Protein AF-A0A2V7M5T8-F1 (afdb_monomer)

Secondary structure (DSSP, 8-state):
-HHHHHHTHHHHHHHHTSTTHHHHHHHHHHHHHHHHHHHHHHTT--S-HHHHHHHHHHHHHHHHHHHHHHHHTTS-S-HHHHHHHHHHHHHHHHHTT-

Structure (mmCIF, N/CA/C/O backbone):
data_AF-A0A2V7M5T8-F1
#
_entry.id   AF-A0A2V7M5T8-F1
#
loop_
_atom_site.group_PDB
_atom_site.id
_atom_site.type_symbol
_atom_site.label_atom_id
_atom_site.label_alt_id
_atom_site.label_comp_id
_atom_site.label_asym_id
_atom_site.label_entity_id
_atom_site.label_seq_id
_atom_site.pdbx_PDB_ins_code
_atom_site.Cartn_x
_atom_site.Cartn_y
_atom_site.Cartn_z
_atom_site.occupancy
_atom_site.B_iso_or_equiv
_atom_site.auth_seq_id
_atom_site.auth_comp_id
_atom_site.auth_asym_id
_atom_site.auth_atom_id
_atom_site.pdbx_PDB_model_num
ATOM 1 N N . MET A 1 1 ? -7.613 -2.999 -2.603 1.00 77.62 1 MET A N 1
ATOM 2 C CA . MET A 1 1 ? -6.804 -3.356 -1.411 1.00 77.62 1 MET A CA 1
ATOM 3 C C . MET A 1 1 ? -7.142 -2.508 -0.188 1.00 77.62 1 MET A C 1
ATOM 5 O O . MET A 1 1 ? -7.386 -3.098 0.854 1.00 77.62 1 MET A O 1
ATOM 9 N N . LEU A 1 2 ? -7.223 -1.172 -0.282 1.00 81.88 2 LEU A N 1
ATOM 10 C CA . LEU A 1 2 ? -7.588 -0.324 0.871 1.00 81.88 2 LEU A CA 1
ATOM 11 C C . LEU A 1 2 ? -8.994 -0.622 1.423 1.00 81.88 2 LEU A C 1
ATOM 13 O O . LEU A 1 2 ? -9.153 -0.734 2.632 1.00 81.88 2 LEU A O 1
ATOM 17 N N . GLU A 1 3 ? -9.990 -0.862 0.563 1.00 84.62 3 GLU A N 1
ATOM 18 C CA . GLU A 1 3 ? -11.321 -1.331 1.001 1.00 84.62 3 GLU A CA 1
ATOM 19 C C . GLU A 1 3 ? -11.267 -2.676 1.733 1.00 84.62 3 GLU A C 1
ATOM 21 O O . GLU A 1 3 ? -11.941 -2.870 2.740 1.00 84.62 3 GLU A O 1
ATOM 26 N N . HIS A 1 4 ? -10.431 -3.602 1.254 1.00 83.06 4 HIS A N 1
ATOM 27 C CA . HIS A 1 4 ? -10.260 -4.906 1.889 1.00 83.06 4 HIS A CA 1
ATOM 28 C 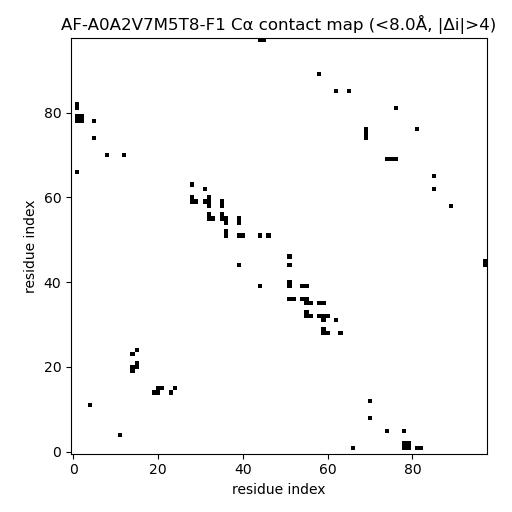C . HIS A 1 4 ? -9.648 -4.767 3.290 1.00 83.06 4 HIS A C 1
ATOM 30 O O . HIS A 1 4 ? -10.121 -5.409 4.228 1.00 83.06 4 HIS A O 1
ATOM 36 N N . ALA A 1 5 ? -8.651 -3.890 3.447 1.00 80.31 5 ALA A N 1
ATOM 37 C CA . ALA A 1 5 ? -8.074 -3.564 4.748 1.00 80.31 5 ALA A CA 1
ATOM 38 C C . ALA A 1 5 ? -9.087 -2.861 5.669 1.00 80.31 5 ALA A C 1
ATOM 40 O O . ALA A 1 5 ? -9.159 -3.192 6.848 1.00 80.31 5 ALA A O 1
ATOM 41 N N . TYR A 1 6 ? -9.921 -1.963 5.129 1.00 82.50 6 TYR A N 1
ATOM 42 C CA . TYR A 1 6 ? -10.986 -1.290 5.880 1.00 82.50 6 TYR A CA 1
ATOM 43 C C . TYR A 1 6 ? -12.000 -2.273 6.466 1.00 82.50 6 TYR A C 1
ATOM 45 O O . TYR A 1 6 ? -12.302 -2.233 7.658 1.00 82.50 6 TYR A O 1
ATOM 53 N N . ALA A 1 7 ? -12.487 -3.199 5.635 1.00 86.50 7 ALA A N 1
ATOM 54 C CA . ALA A 1 7 ? -13.454 -4.216 6.038 1.00 86.50 7 ALA A CA 1
ATOM 55 C C . ALA A 1 7 ? -12.922 -5.125 7.162 1.00 86.50 7 ALA A C 1
ATOM 57 O O . ALA A 1 7 ? -13.704 -5.698 7.917 1.00 86.50 7 ALA A O 1
ATOM 58 N N . HIS A 1 8 ? -11.596 -5.216 7.309 1.00 83.75 8 HIS A N 1
ATOM 59 C CA . HIS A 1 8 ? -10.911 -6.042 8.302 1.00 83.75 8 HIS A CA 1
ATOM 60 C C . HIS A 1 8 ? -10.033 -5.208 9.253 1.00 83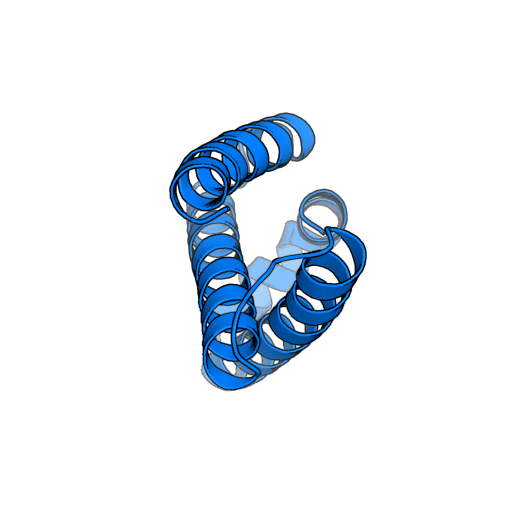.75 8 HIS A C 1
ATOM 62 O O . HIS A 1 8 ? -9.060 -5.720 9.807 1.00 83.75 8 HIS A O 1
ATOM 68 N N . LEU A 1 9 ? -10.380 -3.935 9.484 1.00 79.06 9 LEU A N 1
ATOM 69 C CA . LEU A 1 9 ? -9.568 -2.974 10.245 1.00 79.06 9 LEU A CA 1
ATOM 70 C C . LEU A 1 9 ? -9.136 -3.499 11.622 1.00 79.06 9 LEU A C 1
ATOM 72 O O . LEU A 1 9 ? -7.969 -3.388 11.992 1.00 79.06 9 LEU A O 1
ATOM 76 N N . ARG A 1 10 ? -10.058 -4.125 12.365 1.00 78.88 10 ARG A N 1
ATOM 77 C CA . ARG A 1 10 ? -9.756 -4.683 13.695 1.00 78.88 10 ARG A CA 1
ATOM 78 C C . ARG A 1 10 ? -8.725 -5.809 13.637 1.00 78.88 10 ARG A C 1
ATOM 80 O O . ARG A 1 10 ? -7.884 -5.908 14.522 1.00 78.88 10 ARG A O 1
ATOM 87 N N . LEU A 1 11 ? -8.786 -6.645 12.600 1.00 81.06 11 LEU A N 1
ATOM 88 C CA . LEU A 1 11 ? -7.824 -7.725 12.394 1.00 81.06 11 LEU A CA 1
ATOM 89 C C . LEU A 1 11 ? -6.440 -7.152 12.075 1.00 81.06 11 LEU A C 1
ATOM 91 O O . LEU A 1 11 ? -5.450 -7.591 12.648 1.00 81.06 11 LEU A O 1
ATOM 95 N N . TYR A 1 12 ? -6.377 -6.128 11.223 1.00 75.94 12 TYR A N 1
ATOM 96 C CA . TYR A 1 12 ? -5.132 -5.425 10.915 1.00 75.94 12 TYR A CA 1
ATOM 97 C C . TYR A 1 12 ? -4.498 -4.787 12.158 1.00 75.94 12 TYR A C 1
ATOM 99 O O . TYR A 1 12 ? -3.312 -4.989 12.407 1.00 75.94 12 TYR A O 1
ATOM 107 N N . GLN A 1 13 ? -5.286 -4.082 12.973 1.00 76.12 13 GLN A N 1
ATOM 108 C CA . GLN A 1 13 ? -4.810 -3.484 14.226 1.00 76.12 13 GLN A CA 1
ATOM 109 C C . GLN A 1 13 ? -4.287 -4.539 15.211 1.00 76.12 13 GLN A C 1
ATOM 111 O O . GLN A 1 13 ? -3.254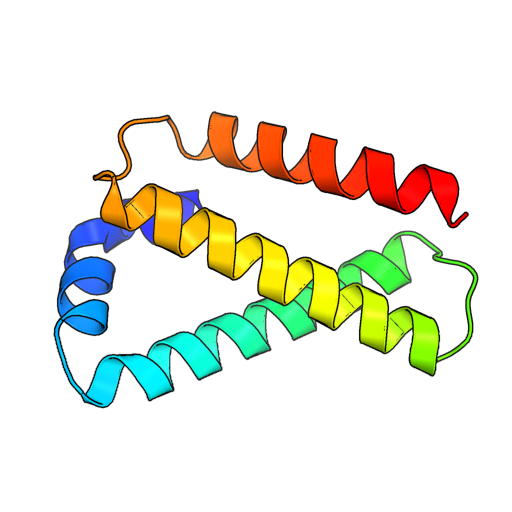 -4.331 15.843 1.00 76.12 13 GLN A O 1
ATOM 116 N N . ALA A 1 14 ? -4.953 -5.694 15.303 1.00 79.88 14 ALA A N 1
ATOM 117 C CA . ALA A 1 14 ? -4.509 -6.798 16.152 1.00 79.88 14 ALA A CA 1
ATOM 118 C C . ALA A 1 14 ? -3.181 -7.419 15.677 1.00 79.88 14 ALA A C 1
ATOM 120 O O . ALA A 1 14 ? -2.371 -7.840 16.498 1.00 79.88 14 ALA A O 1
ATOM 121 N N . ILE A 1 15 ? -2.946 -7.461 14.362 1.00 76.44 15 ILE A N 1
ATOM 122 C CA . ILE A 1 15 ? -1.714 -7.997 13.768 1.00 76.44 15 ILE A CA 1
ATOM 123 C C . ILE A 1 15 ? -0.531 -7.056 14.016 1.00 76.44 15 ILE A C 1
ATOM 125 O O . ILE A 1 15 ? 0.541 -7.528 14.378 1.00 76.44 15 ILE A O 1
ATOM 129 N N . ILE A 1 16 ? -0.716 -5.742 13.852 1.00 69.75 16 ILE A N 1
ATOM 130 C CA . ILE A 1 16 ? 0.355 -4.743 14.022 1.00 69.75 16 ILE A CA 1
ATOM 131 C C . ILE A 1 16 ? 0.838 -4.667 15.482 1.00 69.75 16 ILE A C 1
ATOM 133 O O . ILE A 1 16 ? 2.010 -4.398 15.723 1.00 69.75 16 ILE A O 1
ATOM 137 N N . GLY A 1 17 ? -0.034 -4.950 16.454 1.00 67.69 17 GLY A N 1
ATOM 138 C CA . GLY A 1 17 ? 0.295 -4.891 17.883 1.00 67.69 17 GLY A CA 1
ATOM 139 C C . GLY A 1 17 ? 1.108 -6.067 18.445 1.00 67.69 17 GLY A C 1
ATOM 140 O O . GLY A 1 17 ? 1.411 -6.053 19.634 1.00 67.69 17 GLY A O 1
ATOM 141 N N . HIS A 1 18 ? 1.445 -7.083 17.642 1.00 68.81 18 HIS A N 1
ATOM 142 C CA . HIS A 1 18 ? 2.160 -8.287 18.088 1.00 68.81 18 HIS A CA 1
ATOM 143 C C . HIS A 1 18 ? 3.490 -8.490 17.349 1.00 68.81 18 HIS A C 1
ATOM 145 O O . HIS A 1 18 ? 3.609 -8.164 16.171 1.00 68.81 18 HIS A O 1
ATOM 151 N N . ASP A 1 19 ? 4.458 -9.150 17.997 1.00 63.25 19 ASP A N 1
ATOM 152 C CA . ASP A 1 19 ? 5.768 -9.493 17.407 1.00 63.25 19 ASP A CA 1
ATOM 153 C C . ASP A 1 19 ? 5.661 -10.350 16.127 1.00 63.25 19 ASP A C 1
ATOM 155 O O . ASP A 1 19 ? 6.506 -10.275 15.235 1.00 63.25 19 ASP A O 1
ATOM 159 N N . S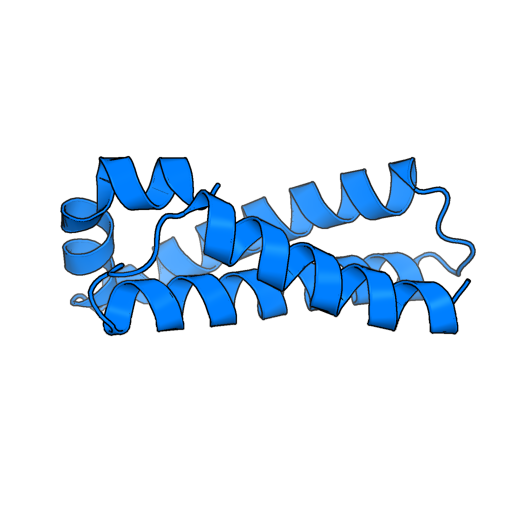ER A 1 20 ? 4.580 -11.126 15.971 1.00 66.06 20 SER A N 1
ATOM 160 C CA . SER A 1 20 ? 4.266 -11.874 14.741 1.00 66.06 20 SER A CA 1
ATOM 161 C C . SER A 1 20 ? 3.759 -10.996 13.586 1.00 66.06 20 SER A C 1
ATOM 163 O O . SER A 1 20 ? 3.645 -11.464 12.451 1.00 66.06 20 SER A O 1
ATOM 165 N N . GLY A 1 21 ? 3.444 -9.728 13.855 1.00 71.62 21 GLY A N 1
ATOM 166 C CA . GLY A 1 21 ? 2.907 -8.763 12.899 1.00 71.62 21 GLY A CA 1
ATOM 167 C C . GLY A 1 21 ? 3.866 -8.425 11.770 1.00 71.62 21 GLY A C 1
ATOM 168 O O . GLY A 1 21 ? 3.439 -8.287 10.624 1.00 71.62 21 GLY A O 1
ATOM 169 N N . ALA A 1 22 ? 5.169 -8.384 12.058 1.00 73.94 22 ALA A N 1
ATOM 170 C CA . ALA A 1 22 ? 6.202 -8.098 11.066 1.00 73.94 22 ALA A CA 1
ATOM 171 C C . ALA A 1 22 ? 6.204 -9.121 9.915 1.00 73.94 22 ALA A C 1
ATOM 173 O O . ALA A 1 22 ? 6.280 -8.742 8.746 1.00 73.94 22 ALA A O 1
ATOM 174 N N . PHE A 1 23 ? 6.036 -10.412 10.225 1.00 78.38 23 PHE A N 1
ATOM 175 C CA . PHE A 1 23 ? 5.960 -11.473 9.216 1.00 78.38 23 PHE A CA 1
ATOM 176 C C . PHE A 1 23 ? 4.714 -11.336 8.328 1.00 78.38 23 PHE A C 1
ATOM 178 O O . PHE A 1 23 ? 4.782 -11.486 7.105 1.00 78.38 23 PHE A O 1
ATOM 185 N N . VAL A 1 24 ? 3.568 -11.003 8.927 1.00 81.12 24 VAL A N 1
ATOM 186 C CA . VAL A 1 24 ? 2.320 -10.804 8.178 1.00 81.12 24 VAL A CA 1
ATOM 187 C C . VAL A 1 24 ? 2.414 -9.565 7.286 1.00 81.12 24 VAL A C 1
ATOM 189 O O . VAL A 1 24 ? 2.063 -9.635 6.108 1.00 81.12 24 VAL A O 1
ATOM 192 N N . LEU A 1 25 ? 2.957 -8.457 7.799 1.00 77.56 25 LEU A N 1
ATOM 193 C CA . LEU A 1 25 ? 3.200 -7.237 7.027 1.00 77.56 25 LEU A CA 1
ATOM 194 C C . LEU A 1 25 ? 4.158 -7.486 5.859 1.00 77.56 25 LEU A C 1
ATOM 196 O O . LEU A 1 25 ? 3.884 -7.039 4.747 1.00 77.56 25 LEU A O 1
ATOM 200 N N . GLN A 1 26 ? 5.225 -8.261 6.067 1.00 81.75 26 GLN A N 1
ATOM 201 C CA . GLN A 1 26 ? 6.137 -8.665 4.996 1.00 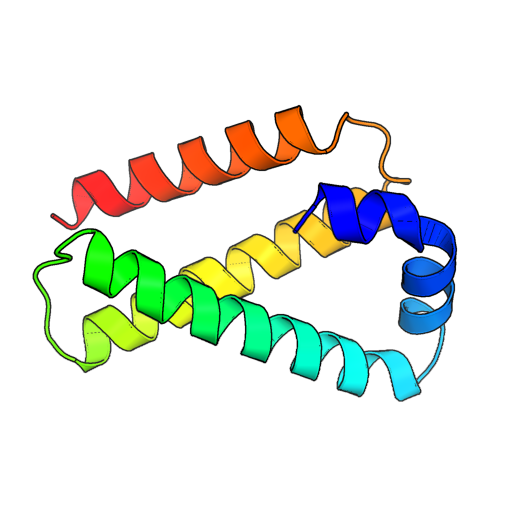81.75 26 GLN A CA 1
ATOM 202 C C . GLN A 1 26 ? 5.411 -9.480 3.915 1.00 81.75 26 GLN A C 1
ATOM 204 O O . GLN A 1 26 ? 5.621 -9.263 2.719 1.00 81.75 26 GLN A O 1
ATOM 209 N N . ARG A 1 27 ? 4.520 -10.402 4.304 1.00 84.44 27 ARG A N 1
ATOM 210 C CA . ARG A 1 27 ? 3.743 -11.198 3.344 1.00 84.44 27 ARG A CA 1
ATOM 211 C C . ARG A 1 27 ? 2.749 -10.347 2.552 1.00 84.44 27 ARG A C 1
ATOM 213 O O . ARG A 1 27 ? 2.579 -10.583 1.350 1.00 84.44 27 ARG A O 1
ATOM 220 N N . ILE A 1 28 ? 2.108 -9.380 3.206 1.00 82.38 28 ILE A N 1
ATOM 221 C CA . ILE A 1 28 ? 1.215 -8.407 2.567 1.00 82.38 28 ILE A CA 1
ATOM 222 C C . ILE A 1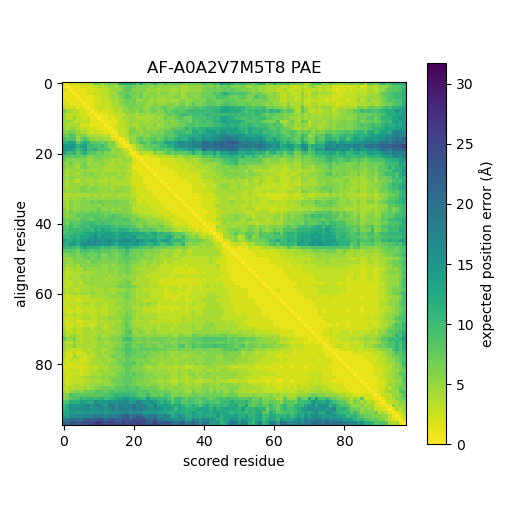 28 ? 2.012 -7.555 1.578 1.00 82.38 28 ILE A C 1
ATOM 224 O O . ILE A 1 28 ? 1.627 -7.483 0.413 1.00 82.38 28 ILE A O 1
ATOM 228 N N . HIS A 1 29 ? 3.160 -7.015 2.000 1.00 83.25 29 HIS A N 1
ATOM 229 C CA . HIS A 1 29 ? 4.045 -6.231 1.144 1.00 83.25 29 HIS A CA 1
ATOM 230 C C . HIS A 1 29 ? 4.440 -7.005 -0.117 1.00 83.25 29 HIS A C 1
ATOM 232 O O . HIS A 1 29 ? 4.209 -6.518 -1.219 1.00 83.25 29 HIS A O 1
ATOM 238 N N . ARG A 1 30 ? 4.920 -8.248 0.026 1.00 86.75 30 ARG A N 1
ATOM 239 C CA . ARG A 1 30 ? 5.295 -9.086 -1.123 1.00 86.75 30 ARG A CA 1
ATOM 240 C C . ARG A 1 30 ? 4.134 -9.296 -2.094 1.00 86.75 30 ARG A C 1
ATOM 242 O O . ARG A 1 30 ? 4.311 -9.196 -3.299 1.00 86.75 30 ARG A O 1
ATOM 249 N N . THR A 1 31 ? 2.935 -9.550 -1.572 1.00 87.25 31 THR A N 1
ATOM 250 C CA . THR A 1 31 ? 1.734 -9.727 -2.406 1.00 87.25 31 THR A CA 1
ATOM 251 C C . THR A 1 31 ? 1.412 -8.454 -3.192 1.00 87.25 31 THR A C 1
ATOM 253 O O . THR A 1 31 ? 1.024 -8.518 -4.354 1.00 87.25 31 THR A O 1
ATOM 256 N N . ILE A 1 32 ? 1.590 -7.287 -2.575 1.00 84.94 32 ILE A N 1
ATOM 257 C CA . ILE A 1 32 ? 1.339 -5.996 -3.218 1.00 84.94 32 ILE A CA 1
ATOM 258 C C . ILE A 1 32 ? 2.423 -5.683 -4.253 1.00 84.94 32 ILE A C 1
ATOM 260 O O . ILE A 1 32 ? 2.079 -5.240 -5.343 1.00 84.94 32 ILE A O 1
ATOM 264 N N . ALA A 1 33 ? 3.695 -5.966 -3.969 1.00 84.38 33 ALA A N 1
ATOM 265 C CA . ALA A 1 33 ? 4.784 -5.824 -4.936 1.00 84.38 33 ALA A CA 1
ATOM 266 C C . ALA A 1 33 ? 4.588 -6.745 -6.157 1.00 84.38 33 ALA A C 1
ATOM 268 O O . ALA A 1 33 ? 4.745 -6.312 -7.297 1.00 84.38 33 ALA A O 1
ATOM 269 N N . GLU A 1 34 ? 4.141 -7.990 -5.949 1.00 87.31 34 GLU A N 1
ATOM 270 C CA . GLU A 1 34 ? 3.782 -8.921 -7.031 1.00 87.31 34 GLU A CA 1
ATOM 271 C C . GLU A 1 34 ? 2.626 -8.391 -7.901 1.00 87.31 34 GLU A C 1
ATOM 273 O O . GLU A 1 34 ? 2.633 -8.570 -9.121 1.00 87.31 34 GLU A O 1
ATOM 278 N N . LEU A 1 35 ? 1.625 -7.739 -7.296 1.00 84.56 35 LEU A N 1
ATOM 279 C CA . LEU A 1 35 ? 0.538 -7.084 -8.031 1.00 84.56 35 LEU A CA 1
ATOM 280 C C . LEU A 1 35 ? 1.042 -5.849 -8.786 1.00 84.56 35 LEU A C 1
ATOM 282 O O . LEU A 1 35 ? 0.743 -5.697 -9.967 1.00 84.56 35 LEU A O 1
ATOM 286 N N . ALA A 1 36 ? 1.872 -5.024 -8.149 1.00 84.38 36 ALA A N 1
ATOM 287 C CA . ALA A 1 36 ? 2.471 -3.851 -8.771 1.00 84.38 36 ALA A CA 1
ATOM 288 C C . ALA A 1 36 ? 3.342 -4.223 -9.980 1.00 84.38 36 ALA A C 1
ATOM 290 O O . ALA A 1 36 ? 3.277 -3.555 -11.006 1.00 84.38 36 ALA A O 1
ATOM 291 N N . ALA A 1 37 ? 4.099 -5.321 -9.914 1.00 83.50 37 ALA A N 1
ATOM 292 C CA . ALA A 1 37 ? 4.883 -5.818 -11.043 1.00 83.50 37 ALA A CA 1
ATOM 293 C C . ALA A 1 37 ? 4.005 -6.170 -12.257 1.00 83.50 37 ALA A C 1
ATOM 295 O O . ALA A 1 37 ? 4.363 -5.859 -13.396 1.00 83.50 37 ALA A O 1
ATOM 296 N N . LYS A 1 38 ? 2.833 -6.780 -12.021 1.00 85.06 38 LYS A N 1
ATOM 297 C CA . LYS A 1 38 ? 1.856 -7.076 -13.082 1.00 85.06 38 LYS A CA 1
ATOM 298 C C . LYS A 1 38 ? 1.295 -5.794 -13.691 1.00 85.06 38 LYS A C 1
ATOM 300 O O . LYS A 1 38 ? 1.201 -5.705 -14.913 1.00 85.06 38 LYS A O 1
ATOM 305 N N . ASP A 1 39 ? 0.984 -4.804 -12.860 1.00 79.88 39 ASP A N 1
ATOM 306 C CA . ASP A 1 39 ? 0.456 -3.516 -13.312 1.00 79.88 39 ASP A CA 1
ATOM 307 C C . ASP A 1 39 ? 1.501 -2.721 -14.110 1.00 79.88 39 ASP A C 1
ATOM 309 O O . ASP A 1 39 ? 1.195 -2.224 -15.190 1.00 79.88 39 ASP A O 1
ATOM 313 N N . VAL A 1 40 ? 2.755 -2.663 -13.650 1.00 78.31 40 VAL A N 1
ATOM 314 C CA . VAL A 1 40 ? 3.878 -2.029 -14.370 1.00 78.31 40 VAL A CA 1
ATOM 315 C C . VAL A 1 40 ? 4.080 -2.670 -15.745 1.00 78.31 40 VAL A C 1
ATOM 317 O O . VAL A 1 40 ? 4.268 -1.966 -16.739 1.00 78.31 40 VAL A O 1
ATOM 320 N N . HIS A 1 41 ? 3.995 -4.000 -15.823 1.00 76.56 41 HIS A N 1
ATOM 321 C CA . HIS A 1 41 ? 4.058 -4.717 -17.093 1.00 76.56 41 HIS A CA 1
ATOM 322 C C . HIS A 1 41 ? 2.862 -4.382 -18.001 1.00 76.56 41 HIS A C 1
ATOM 324 O O . HIS A 1 41 ? 3.047 -4.100 -19.184 1.00 76.56 41 HIS A O 1
ATOM 330 N N . ALA A 1 42 ? 1.638 -4.379 -17.465 1.00 76.62 42 ALA A N 1
ATOM 331 C CA . ALA A 1 42 ? 0.421 -4.067 -18.217 1.00 76.62 42 ALA A CA 1
ATOM 332 C C . ALA A 1 42 ? 0.380 -2.615 -18.727 1.00 76.62 42 ALA A C 1
ATOM 334 O O . ALA A 1 42 ? -0.149 -2.356 -19.805 1.00 76.62 42 ALA A O 1
ATOM 335 N N . LEU A 1 43 ? 0.977 -1.680 -17.984 1.00 74.00 43 LEU A N 1
ATOM 336 C CA . LEU A 1 43 ? 1.105 -0.270 -18.360 1.00 74.00 43 LEU A CA 1
ATOM 337 C C . LEU A 1 43 ? 2.165 -0.024 -19.447 1.00 74.00 43 LEU A C 1
ATOM 339 O O . LEU A 1 43 ? 2.315 1.107 -19.904 1.00 74.00 43 LEU A O 1
ATOM 343 N N . GLY A 1 44 ? 2.889 -1.061 -19.879 1.00 73.12 44 GLY A N 1
ATOM 344 C CA . GLY A 1 44 ? 3.883 -0.951 -20.942 1.00 73.12 44 GLY A CA 1
ATOM 345 C C . GLY A 1 44 ? 5.102 -0.126 -20.538 1.00 73.12 44 GLY A C 1
ATOM 346 O O . GLY A 1 44 ? 5.702 0.516 -21.400 1.00 73.12 44 GLY A O 1
ATOM 347 N N . PHE A 1 45 ? 5.455 -0.125 -19.245 1.00 74.50 45 PHE A N 1
ATOM 348 C CA . PHE A 1 45 ? 6.612 0.608 -18.735 1.00 74.50 45 PHE A CA 1
ATOM 349 C C . PHE A 1 45 ? 7.878 0.204 -19.502 1.00 74.50 45 PHE A C 1
ATOM 351 O O . PHE A 1 45 ? 8.309 -0.958 -19.483 1.00 74.50 45 PHE A O 1
ATOM 358 N N . ARG A 1 46 ? 8.450 1.177 -20.215 1.00 73.06 46 ARG A N 1
ATOM 359 C CA . ARG A 1 46 ? 9.635 0.998 -21.052 1.00 73.06 46 ARG A CA 1
ATOM 360 C C . ARG A 1 46 ? 10.861 1.165 -20.165 1.00 73.06 46 ARG A C 1
ATOM 362 O O . ARG A 1 46 ? 11.221 2.275 -19.815 1.00 73.06 46 ARG A O 1
ATOM 369 N N . GLY A 1 47 ? 11.469 0.047 -19.798 1.00 79.56 47 GLY A N 1
ATOM 370 C CA . GLY A 1 47 ? 12.688 0.003 -18.996 1.00 79.56 47 GLY A CA 1
ATOM 371 C C . GLY A 1 47 ? 13.349 -1.368 -19.077 1.00 79.56 47 GLY A C 1
ATOM 372 O O . GLY A 1 47 ? 12.826 -2.292 -19.713 1.00 79.56 47 GLY A O 1
ATOM 373 N N . THR A 1 48 ? 14.496 -1.524 -18.436 1.00 87.38 48 THR A N 1
ATOM 374 C CA . THR A 1 48 ? 15.150 -2.816 -18.221 1.00 87.38 48 THR A CA 1
ATOM 375 C C . THR A 1 48 ? 14.330 -3.687 -17.262 1.00 87.38 48 THR A C 1
ATOM 377 O O . THR A 1 48 ? 13.313 -3.272 -16.693 1.00 87.38 48 THR A O 1
ATOM 380 N N . THR A 1 49 ? 14.728 -4.948 -17.098 1.00 86.19 49 THR A N 1
ATOM 381 C CA . THR A 1 49 ? 14.072 -5.846 -16.134 1.00 86.19 49 THR A CA 1
ATOM 382 C C . THR A 1 49 ? 14.281 -5.358 -14.702 1.00 86.19 49 THR A C 1
ATOM 384 O O . THR A 1 49 ? 13.357 -5.417 -13.894 1.00 86.19 49 THR A O 1
ATOM 387 N N . GLU A 1 50 ? 15.456 -4.810 -14.420 1.00 87.12 50 GLU A N 1
ATOM 388 C CA . GLU A 1 50 ? 15.852 -4.248 -13.136 1.00 87.12 50 GLU A CA 1
ATOM 389 C C . GLU A 1 50 ? 15.047 -2.985 -12.812 1.00 87.12 50 GLU A C 1
ATOM 391 O O . GLU A 1 50 ? 14.544 -2.852 -11.699 1.00 87.12 50 GLU A O 1
ATOM 396 N N . GLU A 1 51 ? 14.842 -2.095 -13.788 1.00 85.81 51 GLU A N 1
ATOM 397 C CA . GLU A 1 51 ? 14.019 -0.890 -13.619 1.00 85.81 51 GLU A CA 1
ATOM 398 C C . GLU A 1 51 ? 12.553 -1.237 -13.339 1.00 85.81 51 GLU A C 1
ATOM 400 O O . GLU A 1 51 ? 11.931 -0.641 -12.459 1.00 85.81 51 GLU A O 1
ATOM 405 N N . ARG A 1 52 ? 12.003 -2.248 -14.025 1.00 84.31 52 ARG A N 1
ATOM 406 C CA . ARG A 1 52 ? 10.643 -2.742 -13.749 1.00 84.31 52 ARG A CA 1
ATOM 407 C C . ARG A 1 52 ? 10.518 -3.350 -12.355 1.00 84.31 52 ARG A C 1
ATOM 409 O O . ARG A 1 52 ? 9.520 -3.106 -11.679 1.00 84.31 52 ARG A O 1
ATOM 416 N N . ALA A 1 53 ? 11.506 -4.136 -11.929 1.00 85.94 53 ALA A N 1
ATOM 417 C CA . ALA A 1 53 ? 11.523 -4.724 -10.593 1.0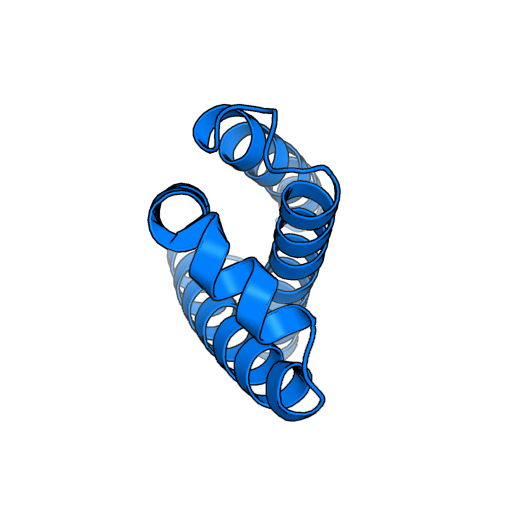0 85.94 53 ALA A CA 1
ATOM 418 C C . ALA A 1 53 ? 11.610 -3.635 -9.513 1.00 85.94 53 ALA A C 1
ATOM 420 O O . ALA A 1 53 ? 10.832 -3.646 -8.561 1.00 85.94 53 ALA A O 1
ATOM 421 N N . LEU A 1 54 ? 12.486 -2.646 -9.705 1.00 87.81 54 LEU A N 1
ATOM 422 C CA . LEU A 1 54 ? 12.619 -1.506 -8.804 1.00 87.81 54 LEU A CA 1
ATOM 423 C C . LEU A 1 54 ? 11.331 -0.675 -8.736 1.00 87.81 54 LEU A C 1
ATOM 425 O O . LEU A 1 54 ? 10.921 -0.276 -7.649 1.00 87.81 54 LEU A O 1
ATOM 429 N N . ALA A 1 55 ? 10.660 -0.450 -9.869 1.00 85.75 55 ALA A N 1
ATOM 430 C CA . ALA A 1 55 ? 9.374 0.240 -9.905 1.00 85.75 55 ALA A CA 1
ATOM 431 C C . ALA A 1 55 ? 8.289 -0.522 -9.124 1.00 85.75 55 ALA A C 1
ATOM 433 O O . ALA A 1 55 ? 7.521 0.091 -8.383 1.00 85.75 55 ALA A O 1
ATOM 434 N N . ALA A 1 56 ? 8.239 -1.852 -9.244 1.00 86.94 56 ALA A N 1
ATOM 435 C CA . ALA A 1 56 ? 7.295 -2.681 -8.499 1.00 86.94 56 ALA A CA 1
ATOM 436 C C . ALA A 1 56 ? 7.536 -2.624 -6.981 1.00 86.94 56 ALA A C 1
ATOM 438 O O . ALA A 1 56 ? 6.582 -2.442 -6.223 1.00 86.94 56 ALA A O 1
ATOM 439 N N . GLU A 1 57 ? 8.795 -2.712 -6.544 1.00 89.12 57 GLU A N 1
ATOM 440 C CA . GLU A 1 57 ? 9.181 -2.561 -5.133 1.00 89.12 57 GLU A CA 1
ATOM 441 C C . GLU A 1 57 ? 8.878 -1.151 -4.610 1.00 89.12 57 GLU A C 1
ATOM 443 O O . GLU A 1 57 ? 8.324 -0.996 -3.524 1.00 89.12 57 GLU A O 1
ATOM 448 N N . TYR A 1 58 ? 9.160 -0.109 -5.400 1.00 87.94 58 TYR A N 1
ATOM 449 C CA . TYR A 1 58 ? 8.824 1.271 -5.051 1.00 87.94 58 TYR A CA 1
ATOM 450 C C . TYR A 1 58 ? 7.315 1.451 -4.840 1.00 87.94 58 TYR A C 1
ATOM 452 O O . TYR A 1 58 ? 6.892 1.991 -3.818 1.00 87.94 58 TYR A O 1
ATOM 460 N N . ILE A 1 59 ? 6.493 0.968 -5.776 1.00 87.25 59 ILE A N 1
ATOM 461 C CA . ILE A 1 59 ? 5.030 1.055 -5.683 1.00 87.25 59 ILE A CA 1
ATOM 462 C C . ILE A 1 59 ? 4.521 0.241 -4.489 1.00 87.25 59 ILE A C 1
ATOM 464 O O . ILE A 1 59 ? 3.685 0.734 -3.728 1.00 87.25 59 ILE A O 1
ATOM 468 N N . GLY A 1 60 ? 5.032 -0.980 -4.302 1.00 87.69 60 GLY A N 1
ATOM 469 C CA . GLY A 1 60 ? 4.669 -1.853 -3.188 1.00 87.69 60 GLY A CA 1
ATOM 470 C C . GLY A 1 60 ? 4.992 -1.233 -1.831 1.00 87.69 60 GLY A C 1
ATOM 471 O O . GLY A 1 60 ? 4.117 -1.151 -0.964 1.00 87.69 60 GLY A O 1
ATOM 472 N N . GLY A 1 61 ? 6.210 -0.716 -1.673 1.00 88.56 61 GLY A N 1
ATOM 473 C CA . GLY A 1 61 ? 6.666 -0.048 -0.459 1.00 88.56 61 GLY A CA 1
ATOM 474 C C . GLY A 1 61 ? 5.906 1.249 -0.184 1.00 88.56 61 GLY A C 1
ATOM 475 O O . GLY A 1 61 ? 5.452 1.471 0.940 1.00 88.56 61 GLY A O 1
ATOM 476 N N . ALA A 1 62 ? 5.685 2.082 -1.206 1.00 90.81 62 ALA A N 1
ATOM 477 C CA . ALA A 1 62 ? 4.907 3.313 -1.076 1.00 90.81 62 ALA A CA 1
ATOM 478 C C . ALA A 1 62 ? 3.455 3.028 -0.667 1.00 90.81 62 ALA A C 1
ATOM 480 O O . ALA A 1 62 ? 2.912 3.707 0.208 1.00 90.81 62 ALA A O 1
ATOM 481 N N . PHE A 1 63 ? 2.830 1.999 -1.249 1.00 89.00 63 PHE A N 1
ATOM 482 C CA . PHE A 1 63 ? 1.490 1.578 -0.853 1.00 89.00 63 PHE A CA 1
ATOM 483 C C . PHE A 1 63 ? 1.463 1.114 0.605 1.00 89.00 63 PHE A C 1
ATOM 485 O O . PHE A 1 63 ? 0.568 1.509 1.350 1.00 89.00 63 PHE A O 1
ATOM 492 N N . MET A 1 64 ? 2.441 0.306 1.032 1.00 87.31 64 MET A N 1
ATOM 493 C CA . MET A 1 64 ? 2.537 -0.144 2.424 1.00 87.31 64 MET A CA 1
ATOM 494 C C . MET A 1 64 ? 2.679 1.027 3.393 1.00 87.31 64 MET A C 1
ATOM 496 O O . MET A 1 64 ? 2.003 1.043 4.417 1.00 87.31 64 MET A O 1
ATOM 500 N N . ALA A 1 65 ? 3.490 2.032 3.055 1.00 89.50 65 ALA A N 1
ATOM 501 C CA . ALA A 1 65 ? 3.635 3.230 3.874 1.00 89.50 65 ALA A CA 1
ATOM 502 C C . ALA A 1 65 ? 2.302 3.985 4.026 1.00 89.50 65 ALA A C 1
ATOM 504 O O . ALA A 1 65 ? 1.924 4.351 5.139 1.00 89.50 65 ALA A O 1
ATOM 505 N N . VAL A 1 66 ? 1.557 4.167 2.928 1.00 91.44 66 VAL A N 1
ATOM 506 C CA . VAL A 1 66 ? 0.230 4.810 2.949 1.00 91.44 66 VAL A CA 1
ATOM 507 C C . VAL A 1 66 ? -0.781 3.985 3.741 1.00 91.44 66 VAL A C 1
ATOM 509 O O . VAL A 1 66 ? -1.530 4.549 4.535 1.00 91.44 66 VAL A O 1
ATOM 512 N N . LEU A 1 67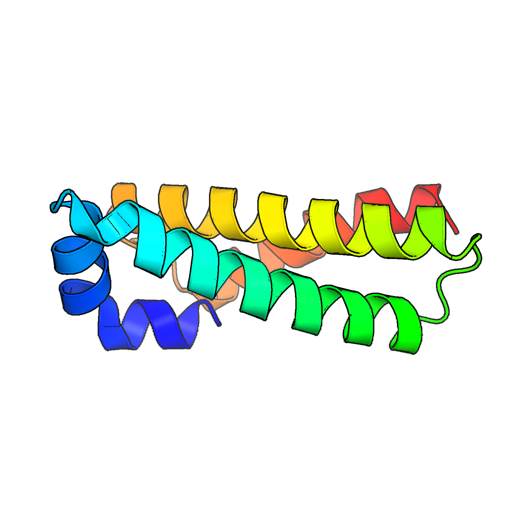 ? -0.800 2.664 3.545 1.00 86.44 67 LEU A N 1
ATOM 513 C CA . LEU A 1 67 ? -1.692 1.754 4.257 1.00 86.44 67 LEU A CA 1
ATOM 514 C C . LEU A 1 67 ? -1.448 1.829 5.767 1.00 86.44 67 LEU A C 1
ATOM 516 O O . LEU A 1 67 ? -2.392 2.075 6.511 1.00 86.44 67 LEU A O 1
ATOM 520 N N . THR A 1 68 ? -0.201 1.660 6.210 1.00 84.56 68 THR A N 1
ATOM 521 C CA . THR A 1 68 ? 0.159 1.720 7.633 1.00 84.56 68 THR A CA 1
ATOM 522 C C . THR A 1 68 ? -0.193 3.080 8.225 1.00 84.56 68 THR A C 1
ATOM 524 O O . THR A 1 68 ? -0.916 3.134 9.214 1.00 84.56 68 THR A O 1
ATOM 527 N N . TRP A 1 69 ? 0.197 4.180 7.567 1.00 89.62 69 TRP A N 1
ATOM 528 C CA . TRP A 1 69 ? -0.155 5.527 8.019 1.00 89.62 69 TRP A CA 1
ATOM 529 C C . TRP A 1 69 ? -1.669 5.701 8.176 1.00 89.62 69 TRP A C 1
ATOM 531 O O . TRP A 1 69 ? -2.140 6.180 9.206 1.00 89.62 69 TRP A O 1
ATOM 541 N N . TRP A 1 70 ? -2.450 5.295 7.177 1.00 89.69 70 TRP A N 1
ATOM 542 C CA . TRP A 1 70 ? -3.898 5.464 7.202 1.00 89.69 70 TRP A CA 1
ATOM 543 C C . TRP A 1 70 ? -4.553 4.636 8.315 1.00 89.69 70 TRP A C 1
ATOM 545 O O . TRP A 1 70 ? -5.437 5.143 9.006 1.00 89.69 70 TRP A O 1
ATOM 555 N N . LEU A 1 71 ? -4.091 3.402 8.539 1.00 84.69 71 LEU A N 1
ATOM 556 C CA . LEU A 1 71 ? -4.569 2.540 9.623 1.00 84.69 71 LEU A CA 1
ATOM 557 C C . LEU A 1 71 ? -4.203 3.094 11.010 1.00 84.69 71 LEU A C 1
ATOM 559 O O . LEU A 1 71 ? -5.076 3.152 11.879 1.00 84.69 71 LEU A O 1
ATOM 563 N N . ASP A 1 72 ? -2.966 3.562 11.197 1.00 84.56 72 ASP A N 1
ATOM 564 C CA . ASP A 1 72 ? -2.479 4.150 12.456 1.00 84.56 72 ASP A CA 1
ATOM 565 C C . ASP A 1 72 ? -3.257 5.418 12.837 1.00 84.56 72 ASP A C 1
ATOM 567 O O . ASP A 1 72 ? -3.488 5.699 14.012 1.00 84.56 72 ASP A O 1
ATOM 571 N N . HIS A 1 73 ? -3.742 6.163 11.840 1.00 86.38 73 HIS A N 1
ATOM 572 C CA . HIS A 1 73 ? -4.579 7.349 12.044 1.00 86.38 73 HIS A CA 1
ATOM 573 C C . HIS A 1 73 ? -6.076 7.016 12.183 1.00 86.38 73 HIS A C 1
ATOM 575 O O . HIS A 1 73 ? -6.921 7.920 12.199 1.00 86.38 73 HIS A O 1
ATOM 581 N N . GLY A 1 74 ? -6.417 5.730 12.320 1.00 85.25 74 GLY A N 1
ATOM 582 C CA . GLY A 1 74 ? -7.769 5.235 12.569 1.00 85.25 74 GLY A CA 1
ATOM 583 C C . GLY A 1 74 ? -8.633 5.097 11.318 1.00 85.25 74 GLY A C 1
ATOM 584 O O . GLY A 1 74 ? -9.853 5.056 11.443 1.00 85.25 74 GLY A O 1
ATOM 585 N N . ALA A 1 75 ? -8.024 5.059 10.129 1.00 88.44 75 ALA A N 1
ATOM 586 C CA . ALA A 1 75 ? -8.704 4.887 8.846 1.00 88.44 75 ALA A CA 1
ATOM 587 C C . ALA A 1 75 ? -9.884 5.862 8.635 1.00 88.44 75 ALA A C 1
ATOM 589 O O . ALA A 1 75 ? -10.958 5.477 8.174 1.00 88.44 75 ALA A O 1
ATOM 590 N N . LYS A 1 76 ? -9.698 7.133 9.021 1.00 88.94 76 LYS A N 1
ATOM 591 C CA . LYS A 1 76 ? -10.770 8.147 9.066 1.00 88.94 76 LYS A CA 1
ATOM 592 C C . LYS A 1 76 ? -11.268 8.559 7.682 1.00 88.94 76 LYS A C 1
ATOM 594 O O . LYS A 1 76 ? -12.458 8.801 7.507 1.00 88.94 76 LYS A O 1
ATOM 599 N N . GLN A 1 77 ? -10.362 8.677 6.716 1.00 90.25 77 GLN A N 1
ATOM 600 C CA . GLN A 1 77 ? -10.702 8.995 5.332 1.00 90.25 77 GLN A CA 1
ATOM 601 C C . GLN A 1 77 ? -11.298 7.768 4.628 1.00 90.25 77 GLN A C 1
ATOM 603 O O . GLN A 1 77 ? -10.805 6.658 4.856 1.00 90.25 77 GLN A O 1
ATOM 608 N N . PRO A 1 78 ? -12.278 7.949 3.722 1.00 91.81 78 PRO A N 1
ATOM 609 C CA . PRO A 1 78 ? -12.799 6.863 2.907 1.00 91.81 78 PRO A CA 1
ATOM 610 C C . PRO A 1 78 ? -11.678 6.154 2.125 1.00 91.81 78 PRO A C 1
ATOM 612 O O . PRO A 1 78 ? -10.844 6.827 1.509 1.00 91.81 78 PRO A O 1
ATOM 615 N N . PRO A 1 79 ? -11.670 4.809 2.067 1.00 89.25 79 PRO A N 1
ATOM 616 C CA . PRO A 1 79 ? -10.622 4.044 1.385 1.00 89.25 79 PRO A CA 1
ATOM 617 C C . PRO A 1 79 ? -10.413 4.466 -0.076 1.00 89.25 79 PRO A C 1
ATOM 619 O O . PRO A 1 79 ? -9.284 4.513 -0.561 1.00 89.25 79 PRO A O 1
ATOM 622 N N . GLN A 1 80 ? -11.502 4.819 -0.766 1.00 89.56 80 GLN A N 1
ATOM 623 C CA . GLN A 1 80 ? -11.487 5.270 -2.157 1.00 89.56 80 GLN A CA 1
ATOM 624 C C . GLN A 1 80 ? -10.735 6.596 -2.340 1.00 89.56 80 GLN A C 1
ATOM 626 O O . GLN A 1 80 ? -10.031 6.786 -3.330 1.00 89.56 80 GLN A O 1
ATOM 631 N N . GLU A 1 81 ? -10.860 7.527 -1.392 1.00 91.44 81 GLU A N 1
ATOM 632 C CA . GLU A 1 81 ? -10.177 8.823 -1.459 1.00 91.44 81 GLU A CA 1
ATOM 633 C C . GLU A 1 81 ? -8.668 8.670 -1.262 1.00 91.44 81 GLU A C 1
ATOM 635 O O . GLU A 1 81 ? -7.872 9.318 -1.955 1.00 91.44 81 GLU A O 1
ATOM 640 N N . VAL A 1 82 ? -8.274 7.770 -0.359 1.00 92.38 82 VAL A N 1
ATOM 641 C CA . VAL A 1 82 ? -6.873 7.411 -0.124 1.00 92.38 82 VAL A CA 1
ATOM 642 C C . VAL A 1 82 ? -6.286 6.725 -1.361 1.00 92.38 82 VAL A C 1
ATOM 644 O O . VAL A 1 82 ? -5.224 7.136 -1.827 1.00 92.38 82 VAL A O 1
ATOM 647 N N . ASP A 1 83 ? -7.007 5.768 -1.958 1.00 89.44 83 ASP A N 1
ATOM 648 C CA . ASP A 1 83 ? -6.593 5.074 -3.188 1.00 89.44 83 ASP A CA 1
ATOM 649 C C . ASP A 1 83 ? -6.404 6.054 -4.353 1.00 89.44 83 ASP A C 1
ATOM 651 O O . ASP A 1 83 ? -5.366 6.066 -5.015 1.00 89.44 83 ASP A O 1
ATOM 655 N N . ASN A 1 84 ? -7.368 6.954 -4.557 1.00 90.06 84 ASN A N 1
ATOM 656 C CA . ASN A 1 84 ? -7.296 7.977 -5.598 1.00 90.06 84 ASN A CA 1
ATOM 657 C C . ASN A 1 84 ? -6.095 8.910 -5.402 1.00 90.06 84 ASN A C 1
ATOM 659 O O . ASN A 1 84 ? -5.430 9.291 -6.367 1.00 90.06 84 ASN A O 1
ATOM 663 N N . THR A 1 85 ? -5.806 9.288 -4.157 1.00 90.75 85 THR A N 1
ATOM 664 C CA . THR A 1 85 ? -4.659 10.144 -3.837 1.00 90.75 85 THR A CA 1
ATOM 665 C C . THR A 1 85 ? -3.344 9.421 -4.092 1.00 90.75 85 THR A C 1
ATOM 667 O O . THR A 1 85 ? -2.479 9.974 -4.772 1.00 90.75 85 THR A O 1
ATOM 670 N N . PHE A 1 86 ? -3.223 8.173 -3.638 1.00 89.69 86 PHE A N 1
ATOM 671 C CA . PHE A 1 86 ? -2.063 7.325 -3.894 1.00 89.69 86 PHE A CA 1
ATOM 672 C C . PHE A 1 86 ? -1.801 7.164 -5.396 1.00 89.69 86 PHE A C 1
ATOM 674 O O . PHE A 1 86 ? -0.702 7.454 -5.867 1.00 89.69 86 PHE A O 1
ATOM 681 N N . ARG A 1 87 ? -2.830 6.815 -6.179 1.00 86.19 87 ARG A N 1
ATOM 682 C CA . ARG A 1 87 ? -2.714 6.694 -7.640 1.00 86.19 87 ARG A CA 1
ATOM 683 C C . ARG A 1 87 ? -2.223 7.982 -8.285 1.00 86.19 87 ARG A C 1
ATOM 685 O O . ARG A 1 87 ? -1.362 7.922 -9.152 1.00 86.19 87 ARG A O 1
ATOM 692 N N . ARG A 1 88 ? -2.721 9.152 -7.870 1.00 86.88 88 ARG A N 1
ATOM 693 C CA . ARG A 1 88 ? -2.248 10.441 -8.408 1.00 86.88 88 ARG A CA 1
ATOM 694 C C . ARG A 1 88 ? -0.776 10.711 -8.091 1.00 86.88 88 ARG A C 1
ATOM 696 O O . ARG A 1 88 ? -0.098 11.281 -8.940 1.00 86.88 88 ARG A O 1
ATOM 703 N N . LEU A 1 89 ? -0.294 10.331 -6.907 1.00 85.25 89 LEU A N 1
ATOM 704 C CA . LEU A 1 89 ? 1.117 10.474 -6.533 1.00 85.25 89 LEU A CA 1
ATOM 705 C C . LEU A 1 89 ? 2.005 9.575 -7.402 1.00 85.25 89 LEU A C 1
ATOM 707 O O . LEU A 1 89 ? 2.956 10.059 -8.010 1.00 85.25 89 LEU A O 1
ATOM 711 N N . ILE A 1 90 ? 1.632 8.300 -7.538 1.00 83.06 90 ILE A N 1
ATOM 712 C CA . ILE A 1 90 ? 2.381 7.327 -8.340 1.00 83.06 90 ILE A CA 1
ATOM 713 C C . ILE A 1 90 ? 2.346 7.677 -9.831 1.00 83.06 90 ILE A C 1
ATOM 715 O O . ILE A 1 90 ? 3.384 7.702 -10.480 1.00 83.06 90 ILE A O 1
ATOM 719 N N . LEU A 1 91 ? 1.177 8.009 -10.387 1.00 73.00 91 LEU A N 1
ATOM 720 C CA . LEU A 1 91 ? 1.033 8.334 -11.8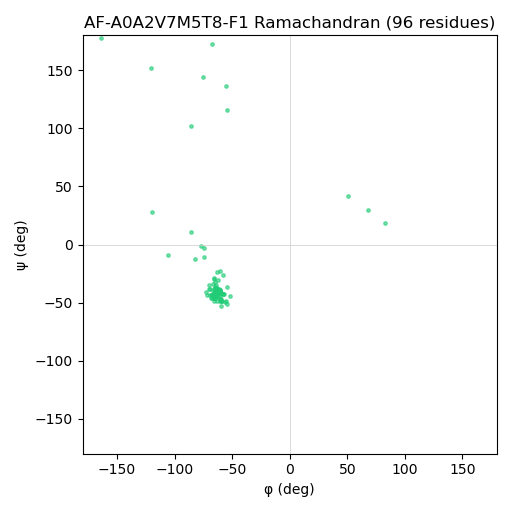10 1.00 73.00 91 LEU A CA 1
ATOM 721 C C . LEU A 1 91 ? 1.764 9.622 -12.203 1.00 73.00 91 LEU A C 1
ATOM 723 O O . LEU A 1 91 ? 2.179 9.747 -13.352 1.00 73.00 91 LEU A O 1
ATOM 727 N N . LYS A 1 92 ? 1.926 10.583 -11.283 1.00 72.75 92 LYS A N 1
ATOM 728 C CA . LYS A 1 92 ? 2.782 11.752 -11.528 1.00 72.75 92 LYS A CA 1
ATOM 729 C C . LYS A 1 92 ? 4.256 11.355 -11.594 1.00 72.75 92 LYS A C 1
ATOM 731 O O . LYS A 1 92 ? 4.912 11.745 -12.547 1.00 72.75 92 LYS A O 1
ATOM 736 N N . GLY A 1 93 ? 4.733 10.535 -10.654 1.00 66.38 93 GLY A N 1
ATOM 737 C CA . GLY A 1 93 ? 6.115 10.041 -10.668 1.00 66.38 93 GLY A CA 1
ATOM 738 C C . GLY A 1 93 ? 6.432 9.144 -11.871 1.00 66.38 93 GLY A C 1
ATOM 739 O O . GLY A 1 93 ? 7.502 9.252 -12.453 1.00 66.38 93 GLY A O 1
ATOM 740 N N . LEU A 1 94 ? 5.486 8.300 -12.301 1.00 63.72 94 LEU A N 1
ATOM 741 C CA . LEU A 1 94 ? 5.673 7.416 -13.458 1.00 63.72 94 LEU A CA 1
ATOM 742 C C . LEU A 1 94 ? 5.716 8.170 -14.792 1.00 63.72 94 LEU A C 1
ATOM 744 O O . LEU A 1 94 ? 6.470 7.775 -15.673 1.00 63.72 94 LEU A O 1
ATOM 748 N N . LYS A 1 95 ? 4.943 9.254 -14.945 1.00 61.47 95 LYS A N 1
ATOM 749 C CA . LYS A 1 95 ? 4.937 10.070 -16.173 1.00 61.47 95 LYS A CA 1
ATOM 750 C C . LYS A 1 95 ? 6.273 10.747 -16.473 1.00 61.47 95 LYS A C 1
ATOM 752 O O . LYS A 1 95 ? 6.503 11.099 -17.619 1.00 61.47 95 LYS A O 1
ATOM 757 N N . GLU A 1 96 ? 7.115 10.965 -15.469 1.00 60.69 96 GLU A N 1
ATOM 758 C CA . GLU A 1 96 ? 8.455 11.537 -15.660 1.00 60.69 96 GLU A CA 1
ATOM 759 C C . GLU A 1 96 ? 9.489 10.479 -16.087 1.00 60.69 96 GLU A C 1
ATOM 761 O O . GLU A 1 96 ? 10.578 10.835 -16.529 1.00 60.69 96 GLU A O 1
ATOM 766 N N . LEU A 1 97 ? 9.148 9.187 -15.981 1.00 55.09 97 LEU A N 1
ATOM 767 C CA . LEU A 1 97 ? 10.023 8.048 -16.286 1.00 55.09 97 LEU A CA 1
ATOM 768 C C . LEU A 1 97 ? 9.672 7.324 -17.603 1.00 55.09 97 LEU A C 1
ATOM 770 O O . LEU A 1 97 ? 10.422 6.444 -18.019 1.00 55.09 97 LEU A O 1
ATOM 774 N N . THR A 1 98 ? 8.544 7.658 -18.240 1.00 48.50 98 THR A N 1
ATOM 775 C CA . THR A 1 98 ? 8.080 7.114 -19.538 1.00 48.50 98 THR A CA 1
ATOM 776 C C . THR A 1 98 ? 8.192 8.130 -20.658 1.00 48.50 98 THR A C 1
ATOM 778 O O . THR A 1 98 ? 8.571 7.725 -21.780 1.00 48.50 98 THR A O 1
#

Sequence (98 aa):
MLEHAYAHLRLYQAIIGHDSGAFVLQRIHRTIAELAAKDVHALGFRGTTEERALAAEYIGGAFMAVLTWWLDHGAKQPPQEVDNTFRRLILKGLKELT

Nearest PDB structures (foldseek):
  6o6o-assembly1_B  TM=6.424E-01  e=1.607E+00  Mycobacterium tuberculosis
  7vw1-assembly1_B  TM=5.159E-01  e=1.607E+00  Escherichia coli
  7vw2-assembly1_B  TM=5.101E-01  e=2.136E+00  Escherichia coli

Foldseek 3Di:
DLVVCVVVLVVLVVLVPDPNNVVVLVVQLVVQLVVLLVVCVVVVQPDDPVVSSVLSNVLSVLVSVLSVVCSVVVVPDDSVVSVVVSCVVSVVVSVVRD

Solvent-accessible surface area (backbone atoms only — not comparable to full-atom values): 5442 Å² total; per-residue (Å²): 108,56,56,61,48,58,80,39,43,69,60,53,55,58,37,69,76,40,89,70,19,60,61,52,50,52,53,52,38,52,55,42,20,58,49,33,38,52,49,46,59,73,71,61,67,74,65,56,74,64,54,46,51,49,50,11,48,50,51,17,52,53,49,47,52,52,51,51,53,41,54,77,67,64,53,76,66,58,44,66,60,54,50,54,51,52,50,54,56,51,53,56,60,49,63,80,68,105

Radius of gyration: 14.3 Å; Cα contacts (8 Å, |Δi|>4): 54; chains: 1; bounding box: 29×24×39 Å

Mean predicted aligned error: 5.95 Å

pLDDT: mean 81.57, std 8.56, range [48.5, 92.38]